Protein AF-A0A7S0IRM2-F1 (afdb_monomer_lite)

Secondary structure (DSSP, 8-state):
-------TTTS--------SHHHHHHHHHHH-TTGGGS---SHHHHHHHTT--------EEEEEEEETTEEEEEEEETTS-EEEEEE---SSGGGHHHHHHHHHHHHHHTT-----S--SHHHHHT-

pLDDT: mean 84.22, std 16.45, range [34.81, 98.31]

Sequence (127 aa):
LSSEARRSGGERTVFREVAGGAAVAAELCQVLPDAMNAGVATIDEMVHAARIQPFAEFGTVRSRYELGRCSIDADVASFGHAVVEVEVMCTNCEEIPGAEAEIARVAEQLAMQPLGTTGGKLETFIR

Organism: NCBI:txid127549

Foldseek 3Di:
DDPPDDDPFAPDQDDDDQDDFVRVLVVLCVVQVQLVPPPDDGPVVSCVSSVHDDPDDWDKDWDWDDDDQWIWIWIAIPVGDTDIDIFHDDPDDVCVVVRVVVSVVVCVVVVHDPDDPDGPPVSNVVD

Structure (mmCIF, N/CA/C/O backbone):
data_AF-A0A7S0IRM2-F1
#
_entry.id   AF-A0A7S0IRM2-F1
#
loop_
_atom_site.group_PDB
_atom_site.id
_atom_site.type_symbol
_atom_site.label_atom_id
_atom_site.label_alt_id
_atom_site.label_comp_id
_atom_site.label_asym_id
_atom_site.label_entity_id
_atom_site.label_seq_id
_atom_site.pdbx_PDB_ins_code
_atom_site.Cartn_x
_atom_site.Cartn_y
_atom_site.Cartn_z
_atom_site.occupancy
_atom_site.B_iso_or_equiv
_atom_site.auth_seq_id
_atom_site.auth_comp_id
_atom_site.auth_asym_id
_atom_site.auth_atom_id
_atom_site.pdbx_PDB_model_num
ATOM 1 N N . LEU A 1 1 ? 23.325 17.503 15.944 1.00 34.81 1 LEU A N 1
ATOM 2 C CA . LEU A 1 1 ? 22.202 16.870 16.664 1.00 34.81 1 LEU A CA 1
ATOM 3 C C . LEU A 1 1 ? 21.593 15.832 15.735 1.00 34.81 1 LEU A C 1
ATOM 5 O O . LEU A 1 1 ? 21.218 16.197 14.632 1.00 34.81 1 LEU A O 1
ATOM 9 N N . SER A 1 2 ? 21.634 14.579 16.191 1.00 39.47 2 SER A N 1
ATOM 10 C CA . SER A 1 2 ? 20.929 13.367 15.743 1.00 39.47 2 SER A CA 1
ATOM 11 C C . SER A 1 2 ? 20.833 13.057 14.240 1.00 39.47 2 SER A C 1
ATOM 13 O O . SER A 1 2 ? 19.972 13.559 13.525 1.00 39.47 2 SER A O 1
ATOM 15 N N . SER A 1 3 ? 21.687 12.133 13.795 1.00 43.75 3 SER A N 1
ATOM 16 C CA . SER A 1 3 ? 21.512 11.309 12.595 1.00 43.75 3 SER A CA 1
ATOM 17 C C . SER A 1 3 ? 20.586 10.123 12.903 1.00 43.75 3 SER A C 1
ATOM 19 O O . SER A 1 3 ? 21.012 8.966 12.869 1.00 43.75 3 SER A O 1
ATOM 21 N N . GLU A 1 4 ? 19.335 10.394 13.264 1.00 38.41 4 GLU A N 1
ATOM 22 C CA . GLU A 1 4 ? 18.336 9.334 13.375 1.00 38.41 4 GLU A CA 1
ATOM 23 C C . GLU A 1 4 ? 18.039 8.790 11.978 1.00 38.41 4 GLU A C 1
ATOM 25 O O . GLU A 1 4 ? 17.532 9.480 11.089 1.00 38.41 4 GLU A O 1
ATOM 30 N N . ALA A 1 5 ? 18.464 7.546 11.775 1.00 41.44 5 ALA A N 1
ATOM 31 C CA . ALA A 1 5 ? 18.177 6.752 10.600 1.00 41.44 5 ALA A CA 1
ATOM 32 C C . ALA A 1 5 ? 16.655 6.650 10.436 1.00 41.44 5 ALA A C 1
ATOM 34 O O . ALA A 1 5 ? 15.989 5.915 11.162 1.00 41.44 5 ALA A O 1
ATOM 35 N N . ARG A 1 6 ? 16.141 7.432 9.485 1.00 42.19 6 ARG A N 1
ATOM 36 C CA . ARG A 1 6 ? 14.743 7.492 9.050 1.00 42.19 6 ARG A CA 1
ATOM 37 C C . ARG A 1 6 ? 14.289 6.087 8.658 1.00 42.19 6 ARG A C 1
ATOM 39 O O . ARG A 1 6 ? 14.826 5.523 7.703 1.00 42.19 6 ARG A O 1
ATOM 46 N N . ARG A 1 7 ? 13.351 5.508 9.407 1.00 47.25 7 ARG A N 1
ATOM 47 C CA . ARG A 1 7 ? 12.893 4.125 9.207 1.00 47.25 7 ARG A CA 1
ATOM 48 C C . ARG A 1 7 ? 11.807 4.098 8.134 1.00 47.25 7 ARG A C 1
ATOM 50 O O . ARG A 1 7 ? 10.723 4.654 8.315 1.00 47.25 7 ARG A O 1
ATOM 57 N N . SER A 1 8 ? 12.082 3.448 7.004 1.00 41.97 8 SER A N 1
ATOM 58 C CA . SER A 1 8 ? 11.081 3.189 5.966 1.00 41.97 8 SER A CA 1
ATOM 59 C C . SER A 1 8 ? 10.180 2.032 6.407 1.00 41.97 8 SER A C 1
ATOM 61 O O . SER A 1 8 ? 10.449 0.878 6.093 1.00 41.97 8 SER A O 1
ATOM 63 N N . GLY A 1 9 ? 9.135 2.344 7.164 1.00 44.56 9 GLY A N 1
ATOM 64 C CA . GLY A 1 9 ? 8.167 1.335 7.598 1.00 44.56 9 GLY A CA 1
ATOM 65 C C . GLY A 1 9 ? 7.033 1.863 8.469 1.00 44.56 9 GLY A C 1
ATOM 66 O O . GLY A 1 9 ? 5.983 1.237 8.514 1.00 44.56 9 GLY A O 1
ATOM 67 N N . GLY A 1 10 ? 7.205 3.031 9.101 1.00 44.84 10 GLY A N 1
ATOM 68 C CA . GLY A 1 10 ? 6.146 3.655 9.908 1.00 44.84 10 GLY A CA 1
ATOM 69 C C . GLY A 1 10 ? 6.246 5.172 10.105 1.00 44.84 10 GLY A C 1
ATOM 70 O O . GLY A 1 10 ? 5.297 5.775 10.586 1.00 44.84 10 GLY A O 1
ATOM 71 N N . GLU A 1 11 ? 7.352 5.825 9.727 1.00 46.06 11 GLU A N 1
ATOM 72 C CA . GLU A 1 11 ? 7.540 7.267 9.987 1.00 46.06 11 GLU A CA 1
ATOM 73 C C . GLU A 1 11 ? 6.967 8.192 8.899 1.00 46.06 11 GLU A C 1
ATOM 75 O O . GLU A 1 11 ? 6.910 9.405 9.092 1.00 46.06 11 GLU A O 1
ATOM 80 N N . ARG A 1 12 ? 6.538 7.653 7.750 1.00 51.97 12 ARG A N 1
ATOM 81 C CA . ARG A 1 12 ? 5.781 8.410 6.742 1.00 51.97 12 ARG A CA 1
ATOM 82 C C . ARG A 1 12 ? 4.412 7.768 6.564 1.00 51.97 12 ARG A C 1
ATOM 84 O O . ARG A 1 12 ? 4.326 6.650 6.075 1.00 51.97 12 ARG A O 1
ATOM 91 N N . THR A 1 13 ? 3.372 8.496 6.958 1.00 67.75 13 THR A N 1
ATOM 92 C CA . THR A 1 13 ? 1.950 8.132 6.821 1.00 67.75 13 THR A CA 1
ATOM 93 C C . THR A 1 13 ? 1.393 8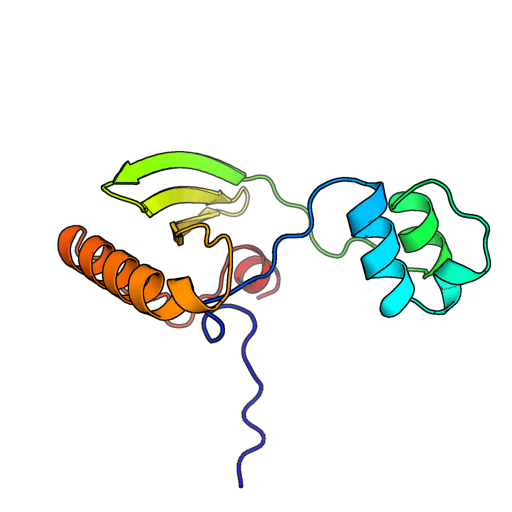.416 5.426 1.00 67.75 13 THR A C 1
ATOM 95 O O . THR A 1 13 ? 0.271 8.025 5.124 1.00 67.75 13 THR A O 1
ATOM 98 N N . VAL A 1 14 ? 2.161 9.099 4.569 1.00 85.31 14 VAL A N 1
ATOM 99 C CA . VAL A 1 14 ? 1.696 9.586 3.266 1.00 85.31 14 VAL A CA 1
ATOM 100 C C . VAL A 1 14 ? 2.624 9.109 2.157 1.00 85.31 14 VAL A C 1
ATOM 102 O O . VAL A 1 14 ? 3.828 9.387 2.167 1.00 85.31 14 VAL A O 1
ATOM 105 N N . PHE A 1 15 ? 2.036 8.445 1.167 1.00 88.44 15 PHE A N 1
ATOM 106 C CA . PHE A 1 15 ? 2.712 7.968 -0.032 1.00 88.44 15 PHE A CA 1
ATOM 107 C C . PHE A 1 15 ? 2.019 8.523 -1.274 1.00 88.44 15 PHE A C 1
ATOM 109 O O . PHE A 1 15 ? 0.797 8.631 -1.324 1.00 88.44 15 PHE A O 1
ATOM 116 N N . ARG A 1 16 ? 2.813 8.874 -2.290 1.00 90.06 16 ARG A N 1
ATOM 117 C CA . ARG A 1 16 ? 2.295 9.147 -3.631 1.00 90.06 16 ARG A CA 1
ATOM 118 C C . ARG A 1 16 ? 2.350 7.851 -4.422 1.00 90.06 16 ARG A C 1
ATOM 120 O O . ARG A 1 16 ? 3.441 7.402 -4.772 1.00 90.06 16 ARG A O 1
ATOM 127 N N . GLU A 1 17 ? 1.192 7.284 -4.720 1.00 90.19 17 GLU A N 1
ATOM 128 C CA . GLU A 1 17 ? 1.105 6.116 -5.588 1.00 90.19 17 GLU A CA 1
ATOM 129 C C . GLU A 1 17 ? 1.255 6.520 -7.054 1.00 90.19 17 GLU A C 1
ATOM 131 O O . GLU A 1 17 ? 0.630 7.467 -7.534 1.00 90.19 17 GLU A O 1
ATOM 136 N N . VAL A 1 18 ? 2.110 5.796 -7.773 1.00 90.31 18 VAL A N 1
ATOM 137 C CA . VAL A 1 18 ? 2.314 5.964 -9.211 1.00 90.31 18 VAL A CA 1
ATOM 138 C C . 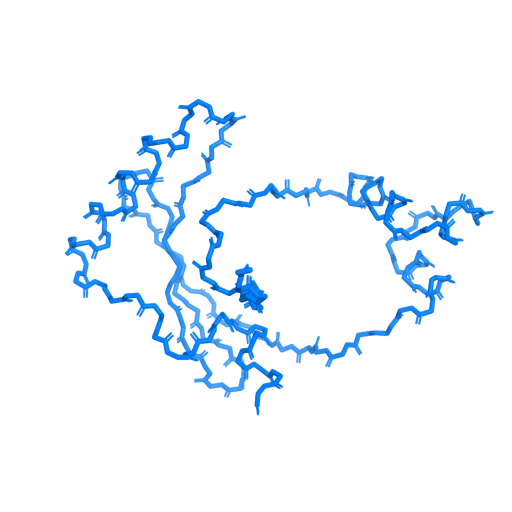VAL A 1 18 ? 1.803 4.698 -9.878 1.00 90.31 18 VAL A C 1
ATOM 140 O O . VAL A 1 18 ? 2.382 3.627 -9.713 1.00 90.31 18 VAL A O 1
ATOM 143 N N . ALA A 1 19 ? 0.704 4.823 -10.618 1.00 88.69 19 ALA A N 1
ATOM 144 C CA . ALA A 1 19 ? 0.044 3.705 -11.276 1.00 88.69 19 ALA A CA 1
ATOM 145 C C . ALA A 1 19 ? 0.164 3.800 -12.803 1.00 88.69 19 ALA A C 1
ATOM 147 O O . ALA A 1 19 ? 0.040 4.873 -13.393 1.00 88.69 19 ALA A O 1
ATOM 148 N N . GLY A 1 20 ? 0.359 2.646 -13.445 1.00 88.12 20 GLY A N 1
ATOM 149 C CA . GLY A 1 20 ? 0.477 2.516 -14.898 1.00 88.12 20 GLY A CA 1
ATOM 150 C C . GLY A 1 20 ? 1.925 2.523 -15.393 1.00 88.12 20 GLY A C 1
ATOM 151 O O . GLY A 1 20 ? 2.749 3.324 -14.956 1.00 88.12 20 GLY A O 1
ATOM 152 N N . GLY A 1 21 ? 2.229 1.631 -16.343 1.00 85.50 21 GLY A N 1
ATOM 153 C CA . GLY A 1 21 ? 3.602 1.375 -16.796 1.00 85.50 21 GLY A CA 1
ATOM 154 C C . GLY A 1 21 ? 4.347 2.623 -17.278 1.00 85.50 21 GLY A C 1
ATOM 155 O O . GLY A 1 21 ? 5.496 2.826 -16.901 1.00 85.50 21 GLY A O 1
ATOM 156 N N . ALA A 1 22 ? 3.680 3.502 -18.034 1.00 84.25 22 ALA A N 1
ATOM 157 C CA . ALA A 1 22 ? 4.286 4.737 -18.536 1.00 84.25 22 ALA A CA 1
ATOM 158 C C . ALA A 1 22 ? 4.626 5.741 -17.418 1.00 84.25 22 ALA A C 1
ATOM 160 O O . ALA A 1 22 ? 5.689 6.357 -17.447 1.00 84.25 22 ALA A O 1
ATOM 161 N N . ALA A 1 23 ? 3.745 5.894 -16.424 1.00 88.31 23 ALA A N 1
ATOM 162 C CA . ALA A 1 23 ? 3.973 6.802 -15.302 1.00 88.31 23 ALA A CA 1
ATOM 163 C C . ALA A 1 23 ? 5.092 6.281 -14.388 1.00 88.31 23 ALA A C 1
ATOM 165 O O . ALA A 1 23 ? 5.978 7.040 -14.004 1.00 88.31 23 ALA A O 1
ATOM 166 N N . VAL A 1 24 ? 5.098 4.973 -14.108 1.00 88.31 24 VAL A N 1
ATOM 167 C CA . VAL A 1 24 ? 6.171 4.325 -13.340 1.00 88.31 24 VAL A CA 1
ATOM 168 C C . VAL A 1 24 ? 7.512 4.461 -14.061 1.00 88.31 24 VAL A C 1
ATOM 170 O O . VAL A 1 24 ? 8.494 4.851 -13.437 1.00 88.31 24 VAL A O 1
ATOM 173 N N . ALA A 1 25 ? 7.561 4.218 -15.374 1.00 84.06 25 ALA A N 1
ATOM 174 C CA . ALA A 1 25 ? 8.773 4.408 -16.169 1.00 84.06 25 ALA A CA 1
ATOM 175 C C . ALA A 1 25 ? 9.283 5.860 -16.106 1.00 84.06 25 ALA A C 1
ATOM 177 O O . ALA A 1 25 ? 10.470 6.090 -15.889 1.00 84.06 25 ALA A O 1
ATOM 178 N N . ALA A 1 26 ? 8.395 6.853 -16.222 1.00 84.12 26 ALA A N 1
ATOM 179 C CA . ALA A 1 26 ? 8.778 8.262 -16.128 1.00 84.12 26 ALA A CA 1
ATOM 180 C C . ALA A 1 26 ? 9.399 8.626 -14.766 1.00 84.12 26 ALA A C 1
ATOM 182 O O . ALA A 1 26 ? 10.354 9.399 -14.713 1.00 84.12 26 ALA A O 1
ATOM 183 N N . GLU A 1 27 ? 8.888 8.062 -13.673 1.00 88.00 27 GLU A N 1
ATOM 184 C CA . GLU A 1 27 ? 9.435 8.258 -12.325 1.00 88.00 27 GLU A CA 1
ATOM 185 C C . GLU A 1 27 ? 10.764 7.515 -12.136 1.00 88.00 27 GLU A C 1
ATOM 187 O O . GLU A 1 27 ? 11.725 8.083 -11.617 1.00 88.00 27 GLU A O 1
ATOM 192 N N . LEU A 1 28 ? 10.873 6.280 -12.637 1.00 85.00 28 LEU A N 1
ATOM 193 C CA . LEU A 1 28 ? 12.121 5.514 -12.600 1.00 85.00 28 LEU A CA 1
ATOM 194 C C . LEU A 1 28 ? 13.248 6.209 -13.374 1.00 85.00 28 LEU A C 1
ATOM 196 O O . LEU A 1 28 ? 14.376 6.231 -12.891 1.00 85.00 28 LEU A O 1
ATOM 200 N N . CYS A 1 29 ? 12.959 6.845 -14.514 1.00 82.88 29 CYS A N 1
ATOM 201 C CA . CYS A 1 29 ? 13.943 7.634 -15.265 1.00 82.88 29 CYS A CA 1
ATOM 202 C C . CYS A 1 29 ? 14.560 8.777 -14.442 1.00 82.88 29 CYS A C 1
ATOM 204 O O . CYS A 1 29 ? 15.719 9.117 -14.653 1.00 82.88 29 CYS A O 1
ATOM 206 N N . GLN A 1 30 ? 13.817 9.366 -13.499 1.00 83.94 30 GLN A N 1
ATOM 207 C CA . GLN A 1 30 ? 14.327 10.464 -12.668 1.00 83.94 30 GLN A CA 1
ATOM 208 C C . GLN A 1 30 ? 15.348 9.989 -11.629 1.00 83.94 30 GLN A C 1
ATOM 210 O O . GLN A 1 30 ? 16.208 10.765 -11.213 1.00 83.94 30 GLN A O 1
ATOM 215 N N . VAL A 1 31 ? 15.252 8.728 -11.199 1.00 84.50 31 VAL A N 1
ATOM 216 C CA . VAL A 1 31 ? 16.100 8.155 -10.142 1.00 84.50 31 VAL A CA 1
ATOM 217 C C . VAL A 1 31 ? 17.141 7.165 -10.673 1.00 84.50 31 VAL A C 1
ATOM 219 O O . VAL A 1 31 ? 18.107 6.875 -9.971 1.00 84.50 31 VAL A O 1
ATOM 222 N N . LEU A 1 32 ? 16.983 6.687 -11.913 1.00 80.88 32 LEU A N 1
ATOM 223 C CA . LEU A 1 32 ? 17.892 5.781 -12.619 1.00 80.88 32 LEU A CA 1
ATOM 224 C C . LEU A 1 32 ? 18.468 6.474 -13.867 1.00 80.88 32 LEU A C 1
ATOM 226 O O . LEU A 1 32 ? 17.970 6.261 -14.976 1.00 80.88 32 LEU A O 1
ATOM 230 N N . PRO A 1 33 ? 19.531 7.287 -13.723 1.00 69.06 33 PRO A N 1
ATOM 231 C CA . PRO A 1 33 ? 20.079 8.072 -14.833 1.00 69.06 33 PRO A CA 1
ATOM 232 C C . PRO A 1 33 ? 20.568 7.210 -16.010 1.00 69.06 33 PRO A C 1
ATOM 234 O O . PRO A 1 33 ? 20.508 7.647 -17.159 1.00 69.06 33 PRO A O 1
ATOM 237 N N . ASP A 1 34 ? 20.983 5.966 -15.756 1.00 70.50 34 ASP A N 1
ATOM 238 C CA . ASP A 1 34 ? 21.452 5.042 -16.796 1.00 70.50 34 ASP A CA 1
ATOM 239 C C . ASP A 1 34 ? 20.311 4.474 -17.662 1.00 70.50 34 ASP A C 1
ATOM 241 O O . ASP A 1 34 ? 20.536 4.097 -18.814 1.00 70.50 34 ASP A O 1
ATOM 245 N N . ALA A 1 35 ? 19.072 4.460 -17.154 1.00 61.78 35 ALA A N 1
ATOM 246 C CA . ALA A 1 35 ? 17.906 3.938 -17.870 1.00 61.78 35 ALA A CA 1
ATOM 247 C C . ALA A 1 35 ? 17.365 4.916 -18.933 1.00 61.78 35 ALA A C 1
ATOM 249 O O . ALA A 1 35 ? 16.741 4.487 -19.904 1.00 61.78 35 ALA A O 1
ATOM 250 N N . MET A 1 36 ? 17.646 6.221 -18.800 1.00 59.31 36 MET A N 1
ATOM 251 C CA . MET A 1 36 ? 17.192 7.256 -19.744 1.00 59.31 36 MET A CA 1
ATOM 252 C C . MET A 1 36 ? 17.794 7.113 -21.151 1.00 59.31 36 MET A C 1
ATOM 254 O O . MET A 1 36 ? 17.203 7.582 -22.123 1.00 59.31 36 MET A O 1
ATOM 258 N N . ASN A 1 37 ? 18.956 6.470 -21.282 1.00 57.41 37 ASN A N 1
ATOM 259 C CA . ASN A 1 37 ? 19.737 6.483 -22.522 1.00 57.41 37 ASN A CA 1
ATOM 260 C C . ASN A 1 37 ? 19.397 5.354 -23.508 1.00 57.41 37 ASN A C 1
ATOM 262 O O . ASN A 1 37 ? 19.921 5.351 -24.620 1.00 57.41 37 ASN A O 1
ATOM 266 N N . ALA A 1 38 ? 18.544 4.398 -23.131 1.00 55.47 38 ALA A N 1
ATOM 267 C CA . ALA A 1 38 ? 18.391 3.149 -23.881 1.00 55.47 38 ALA A CA 1
ATOM 268 C C . ALA A 1 38 ? 17.095 3.023 -24.712 1.00 55.47 38 ALA A C 1
ATOM 270 O O . ALA A 1 38 ? 16.857 1.965 -25.286 1.00 55.47 38 ALA A O 1
ATOM 271 N N . GLY A 1 39 ? 16.271 4.076 -24.837 1.00 56.66 39 GLY A N 1
ATOM 272 C CA . GLY A 1 39 ? 15.042 4.019 -25.657 1.00 56.66 39 GLY A CA 1
ATOM 273 C C . GLY A 1 39 ? 14.059 2.934 -25.191 1.00 56.66 39 GLY A C 1
ATOM 274 O O . GLY A 1 39 ? 13.387 2.303 -26.002 1.00 56.66 39 GLY A O 1
ATOM 275 N N . VAL A 1 40 ? 14.055 2.687 -23.883 1.00 60.41 40 VAL A N 1
ATOM 276 C CA . VAL A 1 40 ? 13.512 1.491 -23.244 1.00 60.41 40 VAL A CA 1
ATOM 277 C C . VAL A 1 40 ? 11.985 1.525 -23.174 1.00 60.41 40 VAL A C 1
ATOM 279 O O . VAL A 1 40 ? 11.415 2.559 -22.829 1.00 60.41 40 VAL A O 1
ATOM 282 N N . ALA A 1 41 ? 11.319 0.408 -23.484 1.00 67.19 41 ALA A N 1
ATOM 283 C CA . ALA A 1 41 ? 9.861 0.347 -23.610 1.00 67.19 41 ALA A CA 1
ATOM 284 C C . ALA A 1 41 ? 9.156 -0.179 -22.347 1.00 67.19 41 ALA A C 1
ATOM 286 O O . ALA A 1 41 ? 7.959 0.062 -22.170 1.00 67.19 41 ALA A O 1
ATOM 287 N N . THR A 1 42 ? 9.872 -0.895 -21.472 1.00 79.94 42 THR A N 1
ATOM 288 C CA . THR A 1 42 ? 9.289 -1.577 -20.303 1.00 79.94 42 THR A CA 1
ATOM 289 C C . THR A 1 42 ? 10.077 -1.352 -19.009 1.00 79.94 42 THR A C 1
ATOM 291 O O . THR A 1 42 ? 11.271 -1.059 -19.026 1.00 79.94 42 THR A O 1
ATOM 294 N N . ILE A 1 43 ? 9.407 -1.525 -17.862 1.00 81.88 43 ILE A N 1
ATOM 295 C CA . ILE A 1 43 ? 10.025 -1.419 -16.528 1.00 81.88 43 ILE A CA 1
ATOM 296 C C . ILE A 1 43 ? 11.169 -2.434 -16.372 1.00 81.88 43 ILE A C 1
ATOM 298 O O . ILE A 1 43 ? 12.236 -2.074 -15.880 1.00 81.88 43 ILE A O 1
ATOM 302 N N . ASP A 1 44 ? 10.981 -3.673 -16.831 1.00 81.50 44 ASP A N 1
ATOM 303 C CA . ASP A 1 44 ? 11.974 -4.745 -16.682 1.00 81.50 44 ASP A CA 1
ATOM 304 C C . ASP A 1 44 ? 13.280 -4.429 -17.412 1.00 81.50 44 ASP A C 1
ATOM 306 O O . ASP A 1 44 ? 14.369 -4.604 -16.866 1.00 81.50 44 ASP A O 1
ATOM 310 N N . GLU A 1 45 ? 13.185 -3.903 -18.632 1.00 80.31 45 GLU A N 1
ATOM 311 C CA . GLU A 1 45 ? 14.356 -3.473 -19.390 1.00 80.31 45 GLU A CA 1
ATOM 312 C C . GLU A 1 45 ? 15.073 -2.293 -18.704 1.00 80.31 45 GLU A C 1
ATOM 314 O O . GLU A 1 45 ? 16.303 -2.248 -18.705 1.00 80.31 45 GLU A O 1
ATOM 319 N N . MET A 1 46 ? 14.338 -1.360 -18.078 1.00 81.19 46 MET A N 1
ATOM 320 C CA . MET A 1 46 ? 14.934 -0.237 -17.337 1.00 81.19 46 MET A CA 1
ATOM 321 C C . MET A 1 46 ? 15.693 -0.724 -16.099 1.00 81.19 46 MET A C 1
ATOM 323 O O . MET A 1 46 ? 16.826 -0.306 -15.856 1.00 81.19 46 MET A O 1
ATOM 327 N N . VAL A 1 47 ? 15.082 -1.631 -15.333 1.00 84.31 47 VAL A N 1
ATOM 328 C CA . VAL A 1 47 ? 15.677 -2.265 -14.148 1.00 84.31 47 VAL A CA 1
ATOM 329 C C . VAL A 1 47 ? 16.918 -3.071 -14.552 1.00 84.31 47 VAL A C 1
ATOM 331 O O . VAL A 1 47 ? 17.956 -2.969 -13.895 1.00 84.31 47 VAL A O 1
ATOM 334 N N . HIS A 1 48 ? 16.863 -3.791 -15.678 1.00 82.75 48 HIS A N 1
ATOM 335 C CA . HIS A 1 48 ? 18.000 -4.531 -16.224 1.00 82.75 48 HIS A CA 1
ATOM 336 C C . HIS 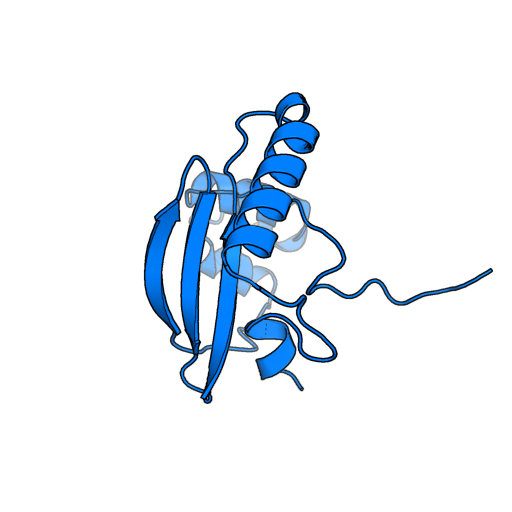A 1 48 ? 19.143 -3.609 -16.677 1.00 82.75 48 HIS A C 1
ATOM 338 O O . HIS A 1 48 ? 20.299 -3.847 -16.320 1.00 82.75 48 HIS A O 1
ATOM 344 N N . ALA A 1 49 ? 18.839 -2.535 -17.416 1.00 81.81 49 ALA A N 1
ATOM 345 C CA . ALA A 1 49 ? 19.826 -1.548 -17.860 1.00 81.81 49 ALA A CA 1
ATOM 346 C C . ALA A 1 49 ? 20.523 -0.865 -16.672 1.00 81.81 49 ALA A C 1
ATOM 348 O O . ALA A 1 49 ? 21.742 -0.691 -16.683 1.00 81.81 49 ALA A O 1
ATOM 349 N N . ALA A 1 50 ? 19.765 -0.572 -15.612 1.00 83.75 50 ALA A N 1
ATOM 350 C CA . ALA A 1 50 ? 20.279 -0.048 -14.349 1.00 83.75 50 ALA A CA 1
ATOM 351 C C . ALA A 1 50 ? 20.989 -1.107 -13.478 1.00 83.75 50 ALA A C 1
ATOM 353 O O . ALA A 1 50 ? 21.450 -0.790 -12.382 1.00 83.75 50 ALA A O 1
ATOM 354 N N . ARG A 1 51 ? 21.087 -2.364 -13.940 1.00 85.25 51 ARG A N 1
ATOM 355 C CA . ARG A 1 51 ? 21.681 -3.505 -13.217 1.00 85.25 51 ARG A CA 1
ATOM 356 C C . ARG A 1 51 ? 21.066 -3.736 -11.835 1.00 85.25 51 ARG A C 1
ATOM 358 O O . ARG A 1 51 ? 21.731 -4.228 -10.924 1.00 85.25 51 ARG A O 1
ATOM 365 N N . ILE A 1 52 ? 19.791 -3.405 -11.685 1.00 85.88 52 ILE A N 1
ATOM 366 C CA . ILE A 1 52 ? 19.023 -3.679 -10.477 1.00 85.88 52 ILE A CA 1
ATOM 367 C C . ILE A 1 52 ? 18.569 -5.137 -10.541 1.00 85.88 52 ILE A C 1
ATOM 369 O O . ILE A 1 52 ? 18.182 -5.639 -11.595 1.00 85.88 52 ILE A O 1
ATOM 373 N N . GLN A 1 53 ? 18.664 -5.836 -9.416 1.00 83.81 53 GLN A N 1
ATOM 374 C CA . GLN A 1 53 ? 18.184 -7.207 -9.268 1.00 83.81 53 GLN A CA 1
ATOM 375 C C . GLN A 1 53 ? 17.097 -7.234 -8.190 1.00 83.81 53 GLN A C 1
ATOM 377 O O . GLN A 1 53 ? 17.230 -6.514 -7.193 1.00 83.81 53 GLN A O 1
ATOM 382 N N . PRO A 1 54 ? 16.044 -8.054 -8.345 1.00 88.50 54 PRO A N 1
ATOM 383 C CA . PRO A 1 54 ? 15.129 -8.329 -7.246 1.00 88.50 54 PRO A CA 1
ATOM 384 C C . PRO A 1 54 ? 15.911 -8.870 -6.041 1.00 88.50 54 PRO A C 1
ATOM 386 O O . PRO A 1 54 ? 16.708 -9.795 -6.188 1.00 88.50 54 PRO A O 1
ATOM 389 N N . PHE A 1 55 ? 15.696 -8.300 -4.854 1.00 91.06 55 PHE A N 1
ATOM 390 C CA . PHE A 1 55 ? 16.306 -8.788 -3.606 1.00 91.06 55 PHE A CA 1
ATOM 391 C C . PHE A 1 55 ? 15.295 -9.458 -2.663 1.00 91.06 55 PHE A C 1
ATOM 393 O O . PHE A 1 55 ? 15.691 -10.084 -1.683 1.00 91.06 55 PHE A O 1
ATOM 400 N N . ALA A 1 56 ? 13.998 -9.319 -2.943 1.00 93.50 56 ALA A N 1
ATOM 401 C CA . ALA A 1 56 ? 12.914 -9.915 -2.178 1.00 93.50 56 ALA A CA 1
ATOM 402 C C . ALA A 1 56 ? 11.729 -10.211 -3.103 1.00 93.50 56 ALA A C 1
ATOM 404 O O . ALA A 1 56 ? 11.342 -9.365 -3.908 1.00 93.50 56 ALA A O 1
ATOM 405 N N . GLU A 1 57 ? 11.145 -11.396 -2.950 1.00 95.00 57 GLU A N 1
ATOM 406 C CA . GLU A 1 57 ? 9.897 -11.800 -3.591 1.00 95.00 57 GLU A CA 1
ATOM 407 C C . GLU A 1 57 ? 9.103 -12.645 -2.591 1.00 95.00 57 GLU A C 1
ATOM 409 O O . GLU A 1 57 ? 9.627 -13.596 -2.009 1.00 95.00 57 GLU A O 1
ATOM 414 N N . PHE A 1 58 ? 7.848 -12.275 -2.346 1.00 96.75 58 PHE A N 1
ATOM 415 C CA . PHE A 1 58 ? 6.959 -13.010 -1.452 1.00 96.75 58 PHE A CA 1
ATOM 416 C C . PHE A 1 58 ? 5.498 -12.796 -1.847 1.00 96.75 58 PHE A C 1
ATOM 418 O O . PHE A 1 58 ? 5.109 -11.735 -2.334 1.00 96.75 58 PHE A O 1
ATOM 425 N N . GLY A 1 59 ? 4.676 -13.818 -1.611 1.00 97.75 59 GLY A N 1
ATOM 426 C CA . GLY A 1 59 ? 3.232 -13.731 -1.803 1.00 97.75 59 GLY A CA 1
ATOM 427 C C . GLY A 1 59 ? 2.557 -13.042 -0.621 1.00 97.75 59 GLY A C 1
ATOM 428 O O . GLY A 1 59 ? 3.063 -13.086 0.499 1.00 97.75 59 GLY A O 1
ATOM 429 N N . THR A 1 60 ? 1.396 -12.434 -0.855 1.00 97.81 60 THR A N 1
ATOM 430 C CA . THR A 1 60 ? 0.520 -11.916 0.205 1.00 97.81 60 THR A CA 1
ATOM 431 C C . THR A 1 60 ? -0.908 -12.377 -0.052 1.00 97.81 60 THR A C 1
ATOM 433 O O . THR A 1 60 ? -1.415 -12.231 -1.162 1.00 97.81 60 THR A O 1
ATOM 436 N N . VAL A 1 61 ? -1.558 -12.935 0.968 1.00 98.31 61 VAL A N 1
ATOM 437 C CA . VAL A 1 61 ? -3.010 -13.137 0.985 1.00 98.31 61 VAL A CA 1
ATOM 438 C C . VAL A 1 61 ? -3.627 -11.912 1.647 1.00 98.31 61 VAL A C 1
ATOM 440 O O . VAL A 1 61 ? -3.347 -11.653 2.815 1.00 98.31 61 VAL A O 1
ATOM 443 N N . ARG A 1 62 ? -4.447 -11.170 0.898 1.00 98.25 62 ARG A N 1
ATOM 444 C CA . ARG A 1 62 ? -5.096 -9.932 1.348 1.00 98.25 62 ARG A CA 1
ATOM 445 C C . ARG A 1 62 ? -6.596 -10.131 1.514 1.00 98.25 62 ARG A C 1
ATOM 447 O O . ARG A 1 62 ? -7.263 -10.600 0.593 1.00 98.25 62 ARG A O 1
ATOM 454 N N . SER A 1 63 ? -7.121 -9.721 2.663 1.00 98.19 63 SER A N 1
ATOM 455 C CA . SER A 1 63 ? -8.552 -9.491 2.875 1.00 98.19 63 SER A CA 1
ATOM 456 C C . SER A 1 63 ? -8.789 -7.992 3.014 1.00 98.19 63 SER A C 1
ATOM 458 O O . SER A 1 63 ? -8.238 -7.368 3.918 1.00 98.19 63 SER A O 1
ATOM 460 N N . ARG A 1 64 ? -9.587 -7.424 2.107 1.00 98.00 64 ARG A N 1
ATOM 461 C CA . ARG A 1 64 ? -9.889 -5.990 2.059 1.00 98.00 64 ARG A CA 1
ATOM 462 C C . ARG A 1 64 ? -11.273 -5.706 2.628 1.00 98.00 64 ARG A C 1
ATOM 464 O O . ARG A 1 64 ? -12.234 -6.401 2.296 1.00 98.00 64 ARG A O 1
ATOM 471 N N . TYR A 1 65 ? -11.365 -4.657 3.432 1.00 98.12 65 TYR A N 1
ATOM 472 C CA . TYR A 1 65 ? -12.596 -4.156 4.031 1.00 98.12 65 TYR A CA 1
ATOM 473 C C . TYR A 1 65 ? -12.692 -2.640 3.864 1.00 98.12 65 TYR A C 1
ATOM 475 O O . TYR A 1 65 ? -11.703 -1.968 3.584 1.00 98.12 65 TYR A O 1
ATOM 483 N N . GLU A 1 66 ? -13.886 -2.103 4.087 1.00 97.50 66 GLU A N 1
ATOM 484 C CA . GLU A 1 66 ? -14.138 -0.665 4.081 1.00 97.50 66 GLU A CA 1
ATOM 485 C C . GLU A 1 66 ? -14.856 -0.263 5.369 1.00 97.50 66 GLU A C 1
ATOM 487 O O . GLU A 1 66 ? -15.775 -0.948 5.828 1.00 97.50 66 GLU A O 1
ATOM 492 N N . LEU A 1 67 ? -14.442 0.861 5.952 1.00 96.88 67 LEU A N 1
ATOM 493 C CA . LEU A 1 67 ? -15.115 1.471 7.094 1.00 96.88 67 LEU A CA 1
ATOM 494 C C . LEU A 1 67 ? -15.019 2.994 6.994 1.00 96.88 67 LEU A C 1
ATO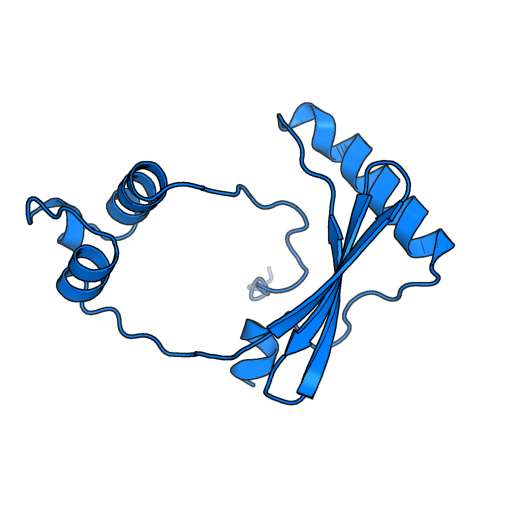M 496 O O . LEU A 1 67 ? -13.952 3.580 7.164 1.00 96.88 67 LEU A O 1
ATOM 500 N N . GLY A 1 68 ? -16.154 3.648 6.740 1.00 93.75 68 GLY A N 1
ATOM 501 C CA . GLY A 1 68 ? -16.175 5.089 6.495 1.00 93.75 68 GLY A CA 1
ATOM 502 C C . GLY A 1 68 ? -15.455 5.425 5.190 1.00 93.75 68 GLY A C 1
ATOM 503 O O . GLY A 1 68 ? -15.824 4.908 4.139 1.00 93.75 68 GLY A O 1
ATOM 504 N N . ARG A 1 69 ? -14.441 6.294 5.256 1.00 95.31 69 ARG A N 1
ATOM 505 C CA . ARG A 1 69 ? -13.571 6.604 4.104 1.00 95.31 69 ARG A CA 1
ATOM 506 C C . ARG A 1 69 ? -12.295 5.759 4.062 1.00 95.31 69 ARG A C 1
ATOM 508 O O . ARG A 1 69 ? -11.500 5.940 3.142 1.00 95.31 69 ARG A O 1
ATOM 515 N N . CYS A 1 70 ? -12.084 4.888 5.048 1.00 97.50 70 CYS A N 1
ATOM 516 C CA . CYS A 1 70 ? -10.897 4.050 5.115 1.00 97.50 70 CYS A CA 1
ATOM 517 C C . CYS A 1 70 ? -11.078 2.748 4.335 1.00 97.50 70 CYS A C 1
ATOM 519 O O . CYS A 1 70 ? -12.083 2.051 4.501 1.00 97.50 70 CYS A O 1
ATOM 521 N N . SER A 1 71 ? -10.047 2.396 3.572 1.00 97.69 71 SER A N 1
ATOM 522 C CA . SER A 1 71 ? -9.767 1.018 3.172 1.00 97.69 71 SER A CA 1
ATOM 523 C C . SER A 1 71 ? -8.948 0.358 4.285 1.00 97.69 71 SER A C 1
ATOM 525 O O . SER A 1 71 ? -8.109 1.003 4.922 1.00 97.69 71 SER A O 1
ATOM 527 N N . ILE A 1 72 ? -9.256 -0.902 4.585 1.00 97.25 72 ILE A N 1
ATOM 528 C CA . ILE A 1 72 ? -8.573 -1.704 5.600 1.00 97.25 72 ILE A CA 1
ATOM 529 C C . ILE A 1 72 ? -8.087 -2.982 4.930 1.00 97.25 72 ILE A C 1
ATOM 531 O O . ILE A 1 72 ? -8.895 -3.837 4.559 1.00 97.25 72 ILE A O 1
ATOM 535 N N . ASP A 1 73 ? -6.774 -3.132 4.831 1.00 97.00 73 ASP A N 1
ATOM 536 C CA . ASP A 1 73 ? -6.131 -4.278 4.204 1.00 97.00 73 ASP A CA 1
ATOM 537 C C . ASP A 1 73 ? -5.472 -5.151 5.275 1.00 97.00 73 ASP A C 1
ATOM 539 O O . ASP A 1 73 ? -4.475 -4.775 5.889 1.00 97.00 73 ASP A O 1
ATOM 543 N N . ALA A 1 74 ? -6.054 -6.326 5.520 1.00 96.50 74 ALA A N 1
ATOM 544 C CA . ALA A 1 74 ? -5.488 -7.348 6.390 1.00 96.50 74 ALA A CA 1
ATOM 545 C C . ALA A 1 74 ? -4.684 -8.345 5.551 1.00 96.50 74 ALA A C 1
ATOM 547 O O . ALA A 1 74 ? -5.244 -9.112 4.761 1.00 96.50 74 ALA A O 1
ATOM 548 N N . ASP A 1 75 ? -3.372 -8.340 5.749 1.00 97.00 75 ASP A N 1
ATOM 549 C CA . ASP A 1 75 ? -2.414 -9.085 4.949 1.00 97.00 75 ASP A CA 1
ATOM 550 C C . ASP A 1 75 ? -1.744 -10.196 5.746 1.00 97.00 75 ASP A C 1
ATOM 552 O O . ASP A 1 75 ? -1.321 -10.000 6.886 1.00 97.00 75 ASP A O 1
ATOM 556 N N . VAL A 1 76 ? -1.553 -11.341 5.092 1.00 97.56 76 VAL A N 1
ATOM 557 C CA . VAL A 1 76 ? -0.662 -12.412 5.548 1.00 97.56 76 VAL A CA 1
ATOM 558 C C . VAL A 1 76 ? 0.345 -12.710 4.445 1.00 97.56 76 VAL A C 1
ATOM 560 O O . VAL A 1 76 ? -0.012 -13.202 3.372 1.00 97.56 76 VAL A O 1
ATOM 563 N N . ALA A 1 77 ? 1.614 -12.403 4.699 1.00 97.25 77 ALA A N 1
ATOM 564 C CA . ALA A 1 77 ? 2.704 -12.683 3.778 1.00 97.25 77 ALA A CA 1
ATOM 565 C C . ALA A 1 77 ? 3.113 -14.166 3.825 1.00 97.25 77 ALA A C 1
ATOM 567 O O . ALA A 1 77 ? 2.991 -14.832 4.854 1.00 97.25 77 ALA A O 1
ATOM 568 N N . SER A 1 78 ? 3.669 -14.689 2.728 1.00 97.94 78 SER A N 1
ATOM 569 C CA . SER A 1 78 ? 4.037 -16.109 2.580 1.00 97.94 78 SER A CA 1
ATOM 570 C C . SER A 1 78 ? 5.113 -16.597 3.557 1.00 97.94 78 SER A C 1
ATOM 572 O O . SER A 1 78 ? 5.299 -17.800 3.710 1.00 97.94 78 SER A O 1
ATOM 574 N N . PHE A 1 79 ? 5.811 -15.682 4.231 1.00 95.56 79 PHE A N 1
ATOM 575 C CA . PHE A 1 79 ? 6.794 -15.973 5.279 1.00 95.56 79 PHE A CA 1
ATOM 576 C C . PHE A 1 79 ? 6.216 -15.855 6.705 1.00 95.56 79 PHE A C 1
ATOM 578 O O . PHE A 1 79 ? 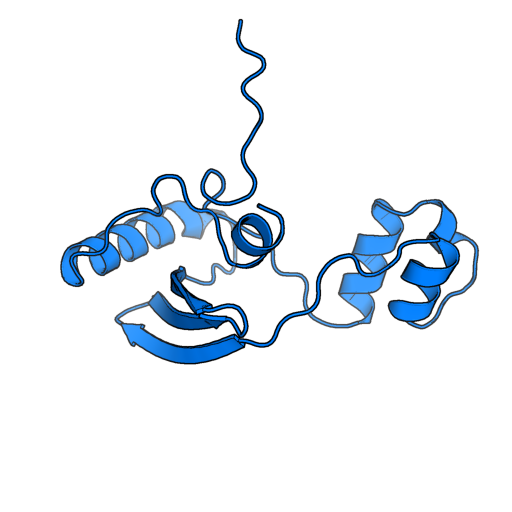6.960 -15.865 7.681 1.00 95.56 79 PHE A O 1
ATOM 585 N N . GLY A 1 80 ? 4.890 -15.750 6.840 1.00 94.69 80 GLY A N 1
ATOM 586 C CA . GLY A 1 80 ? 4.176 -15.821 8.119 1.00 94.69 80 GLY A CA 1
ATOM 587 C C . GLY A 1 80 ? 3.965 -14.485 8.835 1.00 94.69 80 GLY A C 1
ATOM 588 O O . GLY A 1 80 ? 3.312 -14.462 9.875 1.00 94.69 80 GLY A O 1
ATOM 589 N N . HIS A 1 81 ? 4.471 -13.370 8.300 1.00 94.44 81 HIS A N 1
ATOM 590 C CA . HIS A 1 81 ? 4.184 -12.046 8.851 1.00 94.44 81 HIS A CA 1
ATOM 591 C C . HIS A 1 81 ? 2.770 -11.594 8.480 1.00 94.44 81 HIS A C 1
ATOM 593 O O . HIS A 1 81 ? 2.393 -11.635 7.308 1.00 94.44 81 HIS A O 1
ATOM 599 N N . ALA A 1 82 ? 2.015 -11.137 9.477 1.00 94.25 82 ALA A N 1
ATOM 600 C CA . ALA A 1 82 ? 0.684 -10.580 9.300 1.00 94.25 82 ALA A CA 1
ATOM 601 C C . ALA A 1 82 ? 0.656 -9.116 9.748 1.00 94.25 82 ALA A C 1
ATOM 603 O O . ALA A 1 82 ? 1.230 -8.772 10.783 1.00 94.25 82 ALA A O 1
ATOM 604 N N . VAL A 1 83 ? -0.018 -8.271 8.974 1.00 93.81 83 VAL A N 1
ATOM 605 C CA . VAL A 1 83 ? -0.148 -6.831 9.229 1.00 93.81 83 VAL A CA 1
ATOM 606 C C . VAL A 1 83 ? -1.521 -6.348 8.776 1.00 93.81 83 VAL A C 1
ATOM 608 O O . VAL A 1 83 ? -2.108 -6.917 7.859 1.00 93.81 83 VAL A O 1
ATOM 611 N N . VAL A 1 84 ? -2.035 -5.307 9.428 1.00 94.12 84 VAL A N 1
ATOM 612 C CA . VAL A 1 84 ? -3.224 -4.585 8.976 1.00 94.12 84 VAL A CA 1
ATOM 613 C C . VAL A 1 84 ? -2.841 -3.149 8.635 1.00 94.12 84 VAL A C 1
ATOM 615 O O . VAL A 1 84 ? -2.152 -2.487 9.410 1.00 94.12 84 VAL A O 1
ATOM 618 N N . GLU A 1 85 ? -3.262 -2.692 7.463 1.00 93.88 85 GLU A N 1
ATOM 619 C CA . GLU A 1 85 ? -3.054 -1.336 6.957 1.00 93.88 85 GLU A CA 1
ATOM 620 C C . GLU A 1 85 ? -4.416 -0.622 6.923 1.00 93.88 85 GLU A C 1
ATOM 622 O O . GLU A 1 85 ? -5.404 -1.196 6.469 1.00 93.88 85 GLU A O 1
ATOM 627 N N . VAL A 1 86 ? -4.483 0.611 7.439 1.00 94.88 86 VAL A N 1
ATOM 628 C CA . VAL A 1 86 ? -5.664 1.487 7.343 1.00 94.88 86 VAL A CA 1
ATOM 629 C C . VAL A 1 86 ? -5.267 2.699 6.516 1.00 94.88 86 VAL A C 1
ATOM 631 O O . VAL A 1 86 ? -4.358 3.436 6.898 1.00 94.88 86 VAL A O 1
ATOM 634 N N . GLU A 1 87 ? -5.938 2.903 5.390 1.00 95.25 87 GLU A N 1
ATOM 635 C CA . GLU A 1 87 ? -5.541 3.887 4.385 1.00 95.25 87 GLU A CA 1
ATOM 636 C C . GLU A 1 87 ? -6.723 4.748 3.932 1.00 95.25 87 GLU A C 1
ATOM 638 O O . GLU A 1 87 ? -7.876 4.316 3.917 1.00 95.25 87 GLU A O 1
ATOM 643 N N . VAL A 1 88 ? -6.425 5.980 3.527 1.00 96.19 88 VAL A N 1
ATOM 644 C CA . VAL A 1 88 ? -7.363 6.876 2.846 1.00 96.19 88 VAL A CA 1
ATOM 645 C C . VAL A 1 88 ? -6.654 7.411 1.613 1.00 96.19 88 VAL A C 1
ATOM 647 O O . VAL A 1 88 ? -5.590 8.021 1.721 1.00 96.19 88 VAL A O 1
ATOM 650 N N . MET A 1 89 ? -7.252 7.203 0.442 1.00 95.00 89 MET A N 1
ATOM 651 C CA . MET A 1 89 ? -6.743 7.777 -0.798 1.00 95.00 89 MET A CA 1
ATOM 652 C C . MET A 1 89 ? -7.159 9.247 -0.889 1.00 95.00 89 MET A C 1
ATOM 654 O O . MET A 1 89 ? -8.350 9.560 -0.962 1.00 95.00 89 MET A O 1
ATOM 658 N N . CYS A 1 90 ? -6.175 10.141 -0.888 1.00 94.50 90 CYS A N 1
ATOM 659 C CA . CYS A 1 90 ? -6.384 11.573 -1.080 1.00 94.50 90 CYS A CA 1
ATOM 660 C C . CYS A 1 90 ? -6.171 11.950 -2.547 1.00 94.50 90 CYS A C 1
ATOM 662 O O . CYS A 1 90 ? -5.250 11.458 -3.198 1.00 94.50 90 CYS A O 1
ATOM 664 N N . THR A 1 91 ? -6.975 12.878 -3.062 1.00 93.62 91 THR A N 1
ATOM 665 C CA . THR A 1 91 ? -6.788 13.421 -4.420 1.00 93.62 91 THR A CA 1
ATOM 666 C C . THR A 1 91 ? -5.767 14.557 -4.463 1.00 93.62 91 THR A C 1
ATOM 668 O O . THR A 1 91 ? -5.192 14.845 -5.512 1.00 93.62 91 THR A O 1
ATOM 671 N N . ASN A 1 92 ? -5.535 15.213 -3.325 1.00 93.12 92 ASN A N 1
ATOM 672 C CA . ASN A 1 92 ? -4.613 16.332 -3.173 1.00 93.12 92 ASN A CA 1
ATOM 673 C C . ASN A 1 92 ? -4.114 16.438 -1.720 1.00 93.12 92 ASN A C 1
ATOM 675 O O . ASN A 1 92 ? -4.645 15.802 -0.809 1.00 93.12 92 ASN A O 1
ATOM 679 N N . CYS A 1 93 ? -3.086 17.258 -1.499 1.00 92.88 93 CYS A N 1
ATOM 680 C CA . CYS A 1 93 ? -2.443 17.372 -0.189 1.00 92.88 93 CYS A CA 1
ATOM 681 C C . CYS A 1 93 ? -3.297 18.076 0.880 1.00 92.88 93 CYS A C 1
ATOM 683 O O . CYS A 1 93 ? -3.027 17.900 2.065 1.00 92.88 93 CYS A O 1
ATOM 685 N N . GLU A 1 94 ? -4.309 18.862 0.499 1.00 95.75 94 GLU A N 1
ATOM 686 C CA . GLU A 1 94 ? -5.166 19.583 1.455 1.00 95.75 94 GLU A CA 1
ATOM 687 C C . GLU A 1 94 ? -6.088 18.626 2.227 1.00 95.75 94 GLU A C 1
ATOM 689 O O . GLU A 1 94 ? -6.530 18.935 3.331 1.00 95.75 94 GLU A O 1
ATOM 694 N N . GLU A 1 95 ? -6.333 17.431 1.683 1.00 95.44 95 GLU A N 1
ATOM 695 C CA . GLU A 1 95 ? -7.148 16.386 2.308 1.00 95.44 95 GLU A CA 1
ATOM 696 C C . GLU A 1 95 ? -6.396 15.593 3.390 1.00 95.44 95 GLU A C 1
ATOM 698 O O . GLU A 1 95 ? -7.040 14.940 4.215 1.00 95.44 95 GLU A O 1
ATOM 703 N N . ILE A 1 96 ? -5.056 15.656 3.416 1.00 93.62 96 ILE A N 1
ATOM 704 C CA . ILE A 1 96 ? -4.204 14.839 4.300 1.00 93.62 96 ILE A CA 1
ATOM 705 C C . ILE A 1 96 ? -4.593 14.980 5.781 1.00 93.62 96 ILE A C 1
ATOM 707 O O . ILE A 1 96 ? -4.815 13.947 6.410 1.00 93.62 96 ILE A O 1
ATOM 711 N N . PRO A 1 97 ? -4.773 16.190 6.354 1.00 94.19 97 PRO A N 1
ATOM 712 C CA . PRO A 1 97 ? -5.140 16.306 7.767 1.00 94.19 97 PRO A CA 1
ATOM 713 C C . PRO A 1 97 ? -6.476 15.625 8.103 1.00 94.19 97 PRO A C 1
ATOM 715 O O . PRO A 1 97 ? -6.636 15.046 9.176 1.00 94.19 97 PRO A O 1
ATOM 718 N N . GLY A 1 98 ? -7.444 15.667 7.180 1.00 95.50 98 GLY A N 1
ATOM 719 C CA . GLY A 1 98 ? -8.732 14.990 7.348 1.00 95.50 98 GLY A CA 1
ATOM 720 C C . GLY A 1 98 ? -8.624 13.470 7.209 1.00 95.50 98 GLY A C 1
ATOM 721 O O . GLY A 1 98 ? -9.297 12.740 7.933 1.00 95.50 98 GLY A O 1
ATOM 722 N N . ALA A 1 99 ? -7.766 12.994 6.306 1.00 95.62 99 ALA A N 1
ATOM 723 C CA . ALA A 1 99 ? -7.458 11.577 6.148 1.00 95.62 99 ALA A CA 1
ATOM 724 C C . ALA A 1 99 ? -6.768 10.996 7.390 1.00 95.62 99 ALA A C 1
ATOM 726 O O . ALA A 1 99 ? -7.185 9.949 7.877 1.00 95.62 99 ALA A O 1
ATOM 727 N N . GLU A 1 100 ? -5.780 11.696 7.952 1.00 94.62 100 GLU A N 1
ATOM 728 C CA . GLU A 1 100 ? -5.094 11.281 9.183 1.00 94.62 100 GLU A CA 1
ATOM 729 C C . GLU A 1 100 ? -6.059 11.201 10.373 1.00 94.62 100 GLU A C 1
ATOM 731 O O . GLU A 1 100 ? -6.021 10.235 11.136 1.00 94.62 100 GLU A O 1
ATOM 736 N N . ALA A 1 101 ? -6.970 12.172 10.503 1.00 95.25 101 ALA A N 1
ATOM 737 C CA . ALA A 1 101 ? -7.995 12.153 11.544 1.00 95.25 101 ALA A CA 1
ATOM 738 C C . ALA A 1 101 ? -8.956 10.959 11.401 1.00 95.25 101 ALA A C 1
ATOM 740 O O . ALA A 1 101 ? -9.304 10.322 12.396 1.00 95.25 101 ALA A O 1
ATOM 741 N N . GLU A 1 102 ? -9.366 10.629 10.174 1.00 96.56 102 GLU A N 1
ATOM 742 C CA . GLU A 1 102 ? -10.250 9.489 9.916 1.00 96.56 102 GLU A CA 1
ATOM 743 C C . GLU A 1 102 ? -9.545 8.146 10.160 1.00 96.56 102 GLU A C 1
ATOM 745 O O . GLU A 1 102 ? -10.122 7.265 10.798 1.00 96.56 102 GLU A O 1
ATOM 750 N N . ILE A 1 103 ? -8.280 8.013 9.746 1.00 95.38 103 ILE A N 1
ATOM 751 C CA . ILE A 1 103 ? -7.454 6.832 10.032 1.00 95.38 103 ILE A CA 1
ATOM 752 C C . ILE A 1 103 ? -7.309 6.640 11.543 1.00 95.38 103 ILE A C 1
ATOM 754 O O . ILE A 1 103 ? -7.523 5.534 12.036 1.00 95.38 103 ILE A O 1
ATOM 758 N N . ALA A 1 104 ? -7.006 7.704 12.295 1.00 94.06 104 ALA A N 1
ATOM 759 C CA . ALA A 1 104 ? -6.883 7.636 13.751 1.00 94.06 104 ALA A CA 1
ATOM 760 C C . ALA A 1 104 ? -8.198 7.198 14.418 1.00 94.06 104 ALA A C 1
ATOM 762 O O . ALA A 1 104 ? -8.191 6.319 15.281 1.00 94.06 104 ALA A O 1
ATOM 763 N N . ARG A 1 105 ? -9.333 7.750 13.969 1.00 96.56 105 ARG A N 1
ATOM 764 C CA . ARG A 1 105 ? -10.670 7.378 14.453 1.00 96.56 105 ARG A CA 1
ATOM 765 C C . ARG A 1 105 ? -10.982 5.901 14.191 1.00 96.56 105 ARG A C 1
ATOM 767 O O . ARG A 1 105 ? -11.505 5.218 15.070 1.00 96.56 105 ARG A O 1
ATOM 774 N N . VAL A 1 106 ? -10.686 5.402 12.988 1.00 96.75 106 VAL A N 1
ATOM 775 C CA . VAL A 1 106 ? -10.905 3.993 12.619 1.00 96.75 106 VAL A CA 1
ATOM 776 C C . VAL A 1 106 ? -9.967 3.064 13.392 1.00 96.75 106 VAL A C 1
ATOM 778 O O . VAL A 1 106 ? -10.418 2.037 13.899 1.00 96.75 106 VAL A O 1
ATOM 781 N N . ALA A 1 107 ? -8.695 3.435 13.544 1.00 94.25 107 ALA A N 1
ATOM 782 C CA . ALA A 1 107 ? -7.727 2.673 14.327 1.00 94.25 107 ALA A CA 1
ATOM 783 C C . ALA A 1 107 ? -8.163 2.543 15.796 1.00 94.25 107 ALA A C 1
ATOM 785 O O . ALA A 1 107 ? -8.124 1.443 16.348 1.00 94.25 107 ALA A O 1
ATOM 786 N N . GLU A 1 108 ? -8.651 3.629 16.406 1.00 96.00 108 GLU A N 1
ATOM 787 C CA . GLU A 1 108 ? -9.213 3.610 17.760 1.00 96.00 108 GLU A CA 1
ATOM 788 C C . GLU A 1 108 ? -10.454 2.709 17.843 1.00 96.00 108 GLU A C 1
ATOM 790 O O . GLU A 1 108 ? -10.534 1.843 18.715 1.00 96.00 108 GLU A O 1
ATOM 795 N N . GLN A 1 109 ? -11.391 2.849 16.899 1.00 97.12 109 GLN A N 1
ATOM 796 C CA . GLN A 1 109 ? -12.617 2.046 16.848 1.00 97.12 109 GLN A CA 1
ATOM 797 C C . GLN A 1 109 ? -12.336 0.536 16.756 1.00 97.12 109 GLN A C 1
ATOM 799 O O . GLN A 1 109 ? -13.102 -0.268 17.290 1.00 97.12 109 GLN A O 1
ATOM 804 N N . LEU A 1 110 ? -11.251 0.148 16.085 1.00 95.94 110 LEU A N 1
ATOM 805 C CA . LEU A 1 110 ? -10.833 -1.244 15.908 1.00 95.94 110 LEU A CA 1
ATOM 806 C C . LEU A 1 110 ? -9.797 -1.704 16.949 1.00 95.94 110 LEU A C 1
ATOM 808 O O . LEU A 1 110 ? -9.280 -2.815 16.839 1.00 95.94 110 LEU A O 1
ATOM 812 N N . ALA A 1 111 ? -9.501 -0.872 17.955 1.00 96.31 111 ALA A N 1
ATOM 813 C CA . ALA A 1 111 ? -8.492 -1.115 18.988 1.00 96.31 111 ALA A CA 1
ATOM 814 C C . ALA A 1 111 ? -7.102 -1.485 18.425 1.00 96.31 111 ALA A C 1
ATOM 816 O O . ALA A 1 111 ? -6.346 -2.250 19.033 1.00 96.31 111 ALA A O 1
ATOM 817 N N . MET A 1 112 ? -6.758 -0.937 17.258 1.00 92.00 112 MET A N 1
ATOM 818 C CA . MET A 1 112 ? -5.489 -1.200 16.589 1.00 92.00 112 MET A CA 1
ATOM 819 C C . MET A 1 112 ? -4.326 -0.593 17.365 1.00 92.00 112 MET A C 1
ATOM 821 O O . MET A 1 112 ? -4.428 0.486 17.947 1.00 92.00 112 MET A O 1
ATOM 825 N N . GLN A 1 113 ? -3.200 -1.299 17.351 1.00 88.94 113 GLN A N 1
ATOM 826 C CA . GLN A 1 113 ? -1.948 -0.819 17.916 1.00 88.94 113 GLN A CA 1
ATOM 827 C C . GLN A 1 113 ? -0.974 -0.499 16.780 1.00 88.94 113 GLN A C 1
ATOM 829 O O . GLN A 1 113 ? -0.954 -1.234 15.789 1.00 88.94 113 GLN A O 1
ATOM 834 N N . PRO A 1 114 ? -0.155 0.558 16.907 1.00 85.38 114 PRO A N 1
ATOM 835 C CA . PRO A 1 114 ? 0.903 0.828 15.947 1.00 85.38 114 PRO A CA 1
ATOM 836 C C . PRO A 1 114 ? 1.839 -0.372 15.792 1.00 85.38 114 PRO A C 1
ATOM 838 O O . PRO A 1 114 ? 2.091 -1.111 16.750 1.00 85.38 114 PRO A O 1
ATOM 841 N N . LEU A 1 115 ? 2.409 -0.527 14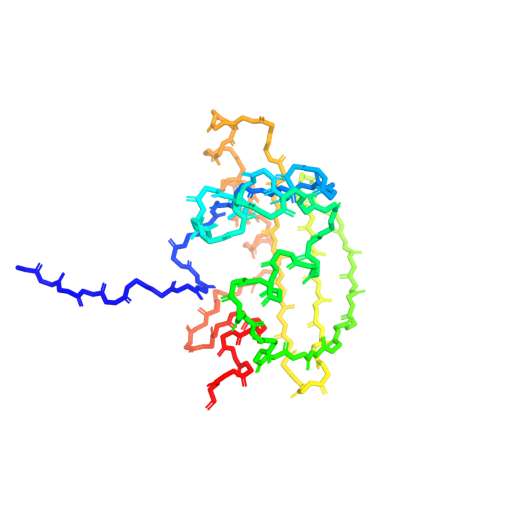.597 1.00 81.62 115 LEU A N 1
ATOM 842 C CA . LEU A 1 115 ? 3.530 -1.437 14.385 1.00 81.62 115 LEU A CA 1
ATOM 843 C C . LEU A 1 115 ? 4.666 -1.045 15.345 1.00 81.62 115 LEU A C 1
ATOM 845 O O . LEU A 1 115 ? 5.124 0.095 15.343 1.00 81.62 115 LEU A O 1
ATOM 849 N N . GLY A 1 116 ? 5.052 -1.973 16.225 1.00 77.81 116 GLY A N 1
ATOM 850 C CA . GLY A 1 116 ? 6.062 -1.748 17.259 1.00 77.81 116 GLY A CA 1
ATOM 851 C C . GLY A 1 116 ? 7.483 -1.746 16.690 1.00 77.81 116 GLY A C 1
ATOM 852 O O . GLY A 1 116 ? 7.902 -0.833 15.989 1.00 77.81 116 GLY A O 1
ATOM 853 N N . THR A 1 117 ? 8.271 -2.771 17.017 1.00 71.12 117 THR A N 1
ATOM 854 C CA . THR A 1 117 ? 9.637 -2.937 16.477 1.00 71.12 117 THR A CA 1
ATOM 855 C C . THR A 1 117 ? 9.676 -3.642 15.121 1.00 71.12 117 THR A C 1
ATOM 857 O O . THR A 1 117 ? 10.739 -3.731 14.508 1.00 71.12 117 THR A O 1
ATOM 860 N N . THR A 1 118 ? 8.537 -4.163 14.670 1.00 71.25 118 THR A N 1
ATOM 861 C CA . THR A 1 118 ? 8.361 -4.796 13.363 1.00 71.25 118 THR A CA 1
ATOM 862 C C . THR A 1 118 ? 8.004 -3.743 12.325 1.00 71.25 118 THR A C 1
ATOM 864 O O . THR A 1 118 ? 7.231 -2.835 12.619 1.00 71.25 118 THR A O 1
ATOM 867 N N . GLY A 1 119 ? 8.534 -3.882 11.116 1.00 83.31 119 GLY A N 1
ATOM 868 C CA . GLY A 1 119 ? 8.164 -3.020 10.000 1.00 83.31 119 GLY A CA 1
ATOM 869 C C . GLY A 1 119 ? 6.995 -3.567 9.193 1.00 83.31 119 GLY A C 1
ATOM 870 O O . GLY A 1 119 ? 6.384 -4.572 9.556 1.00 83.31 119 GLY A O 1
ATOM 871 N N . GLY A 1 120 ? 6.737 -2.939 8.046 1.00 88.62 120 GLY A N 1
ATOM 872 C CA . GLY A 1 120 ? 5.870 -3.520 7.022 1.00 88.62 120 GLY A CA 1
ATOM 873 C C . GLY A 1 120 ? 6.446 -4.821 6.446 1.00 88.62 120 GLY A C 1
ATOM 874 O O . GLY A 1 120 ? 7.544 -5.261 6.795 1.00 88.62 120 GLY A O 1
ATOM 875 N N . LYS A 1 121 ? 5.721 -5.425 5.501 1.00 92.06 121 LYS A N 1
ATOM 876 C CA . LYS A 1 121 ? 6.060 -6.732 4.909 1.00 92.06 121 LYS A CA 1
ATOM 877 C C . LYS A 1 121 ? 7.518 -6.815 4.423 1.00 92.06 121 LYS A C 1
ATOM 879 O O . LYS A 1 121 ? 8.242 -7.724 4.813 1.00 92.06 121 LYS A O 1
ATOM 884 N N . LEU A 1 122 ? 7.977 -5.841 3.632 1.00 92.75 122 LEU A N 1
ATOM 885 C CA . LEU A 1 122 ? 9.342 -5.839 3.089 1.00 92.75 122 LEU A CA 1
ATOM 886 C C . LEU A 1 122 ? 10.418 -5.631 4.165 1.00 92.75 122 LEU A C 1
ATOM 888 O O . LEU A 1 122 ? 11.435 -6.314 4.139 1.00 92.75 122 LEU A O 1
ATOM 892 N N . GLU A 1 123 ? 10.194 -4.718 5.116 1.00 90.50 123 GLU A N 1
ATOM 893 C CA . GLU A 1 123 ? 11.141 -4.482 6.214 1.00 90.50 123 GLU A CA 1
ATOM 894 C C . GLU A 1 123 ? 11.273 -5.723 7.103 1.00 90.50 123 GLU A C 1
ATOM 896 O O . GLU A 1 123 ? 12.374 -6.055 7.528 1.00 90.50 123 GLU A O 1
ATOM 901 N N . THR A 1 124 ? 10.171 -6.429 7.359 1.00 91.06 124 THR A N 1
ATOM 902 C CA . THR A 1 124 ? 10.206 -7.675 8.129 1.00 91.06 124 THR A CA 1
ATOM 903 C C . THR A 1 124 ? 10.885 -8.807 7.353 1.00 91.06 124 THR A C 1
ATOM 905 O O . THR A 1 124 ? 11.590 -9.599 7.962 1.00 91.06 124 THR A O 1
ATOM 908 N N . PHE A 1 125 ? 10.736 -8.874 6.026 1.00 92.75 125 PHE A N 1
ATOM 909 C CA . PHE A 1 125 ? 11.373 -9.912 5.203 1.00 92.75 125 PHE A CA 1
ATOM 910 C C . PHE A 1 125 ? 12.911 -9.850 5.215 1.00 92.75 125 PHE A C 1
ATOM 912 O O . PHE A 1 125 ? 13.566 -10.884 5.140 1.00 92.75 125 PHE A O 1
ATOM 919 N N . ILE A 1 126 ? 13.494 -8.650 5.289 1.00 90.69 126 ILE A N 1
ATOM 920 C CA . ILE A 1 126 ? 14.956 -8.453 5.245 1.00 90.69 126 ILE A CA 1
ATOM 921 C C . ILE A 1 126 ? 15.639 -8.463 6.624 1.00 90.69 126 ILE A C 1
ATOM 923 O O . ILE A 1 126 ? 16.836 -8.175 6.703 1.00 90.69 126 ILE A O 1
ATOM 927 N N . ARG A 1 127 ? 14.890 -8.730 7.699 1.00 85.25 127 ARG A N 1
ATOM 928 C CA . ARG A 1 127 ? 15.395 -8.845 9.076 1.00 85.25 127 ARG A CA 1
ATOM 929 C C . ARG A 1 127 ? 15.649 -10.300 9.441 1.00 85.25 127 ARG A C 1
ATOM 931 O O . ARG A 1 127 ? 16.680 -10.533 10.107 1.00 85.25 127 ARG A O 1
#

InterPro domains:
  IPR033469 CYTH-like domain superfamily [SSF55154] (39-125)
  IPR039582 Thiamine-triphosphatase [PTHR14586] (10-126)

Radius of gyration: 17.65 Å; chains: 1; bounding box: 38×36×45 Å